Protein AF-A0A8J9X8V6-F1 (afdb_monomer)

Solvent-accessible surface area (backbone atoms only — not comparable to full-atom values): 10271 Å² total; per-residue (Å²): 129,84,82,78,60,61,69,70,36,72,69,25,52,26,31,32,42,41,49,78,67,46,59,58,67,60,24,34,76,76,44,49,92,38,24,82,69,41,68,30,56,23,35,29,70,46,72,50,75,42,70,76,32,92,90,72,73,43,70,44,51,33,35,31,26,41,26,54,74,58,93,90,41,70,44,74,40,75,39,50,53,89,65,46,41,64,56,72,78,85,72,66,73,72,54,57,56,58,54,51,53,58,54,60,62,66,67,70,78,81,84,78,79,93,79,89,87,83,88,82,85,84,82,91,85,89,76,88,87,81,88,81,87,82,82,90,82,81,92,82,91,79,85,82,86,82,84,89,84,82,86,82,88,88,134

Sequence (155 aa):
MPVRDPRLEIGGKVTAKACHVVHLSECARRYGANKHTKRLVGTVVDVMTTPVSLSTGRTSTLITAVYGFGEDLFKENTLNIRSVKAFVLPEMSLIEEVAAEALWAAEADFDAGNSMEEMVEAPVAEMVETLADIEPDTLVDTEPDTPVDTEPDSP

pLDDT: mean 70.56, std 20.2, range [36.12, 94.31]

Foldseek 3Di:
DDDDDLLQDQQFKKKFQPVQQDPLVVLCVPPPVCSGPDIWIWGFHHWDWDAPDPVPRDIWIWTWTWTDPPPPDITTDIDTPVRMGGDDPPPCVVVVVVVVVVVVVVVPPPDDDDDDDDDDDDDDDDDDDDDDDDDDDDDDDDDDDDDDDDDDDDD

Organism: Phaeodactylum tricornutum (NCBI:txid2850)

Secondary structure (DSSP, 8-state):
-PPPPGGGSTT-EEEEEHHHHS-HHHHHHHHGGGGGT-EEEEEEEEEEEEES-TTT--EEEEEEEEEE-STT-EEEEEEEGGGEEE-----THHHHHHHHHHHHHHTTT--S-------------------------------------------

Nearest PDB structures (foldseek):
  7mdn-assembly1_E  TM=4.848E-01  e=1.780E-01  Homo sapiens
  7mdn-assembly1_A  TM=5.023E-01  e=5.418E-01  Homo sapiens
  6yfo-assembly1_AA  TM=2.351E-01  e=1.854E+00  Leviviridae sp.
  7b7d-assembly1_EF  TM=2.818E-01  e=7.132E+00  Saccharomyces cerevisiae S288C
  8yld-assembly1_v  TM=3.041E-01  e=6.344E+00  Saccharomyces cerevisiae S288C

Structure (mmCIF, N/CA/C/O backbone):
data_AF-A0A8J9X8V6-F1
#
_entry.id   AF-A0A8J9X8V6-F1
#
loop_
_atom_site.group_PDB
_atom_site.id
_atom_site.type_symbol
_atom_site.label_atom_id
_atom_site.label_alt_id
_atom_site.label_comp_id
_atom_site.label_asym_id
_atom_site.label_entity_id
_atom_site.label_seq_id
_atom_site.pdbx_PDB_ins_code
_atom_site.Cartn_x
_atom_site.Cartn_y
_atom_site.Cartn_z
_atom_site.occupancy
_atom_site.B_iso_or_equiv
_atom_site.auth_seq_id
_atom_site.auth_comp_id
_atom_site.auth_asym_id
_atom_site.auth_atom_id
_atom_site.pdbx_PDB_model_num
ATOM 1 N N . MET A 1 1 ? -16.328 -22.557 9.680 1.00 51.88 1 MET A N 1
ATOM 2 C CA . MET A 1 1 ? -15.781 -21.384 10.406 1.00 51.88 1 MET A CA 1
ATOM 3 C C . MET A 1 1 ? -15.654 -20.233 9.415 1.00 51.88 1 MET A C 1
ATOM 5 O O . MET A 1 1 ? -15.469 -20.539 8.241 1.00 51.88 1 MET A O 1
ATOM 9 N N . PRO A 1 2 ? -15.787 -18.956 9.815 1.00 61.94 2 PRO A N 1
ATOM 10 C CA . PRO A 1 2 ? -15.549 -17.844 8.897 1.00 61.94 2 PRO A CA 1
ATOM 11 C C . PRO A 1 2 ? -14.081 -17.837 8.452 1.00 61.94 2 PRO A C 1
ATOM 13 O O . PRO A 1 2 ? -13.184 -18.011 9.278 1.00 61.94 2 PRO A O 1
ATOM 16 N N . VAL A 1 3 ? -13.848 -17.651 7.152 1.00 69.12 3 VAL A N 1
ATOM 17 C CA . VAL A 1 3 ? -12.501 -17.505 6.586 1.00 69.12 3 VAL A CA 1
ATOM 18 C C . VA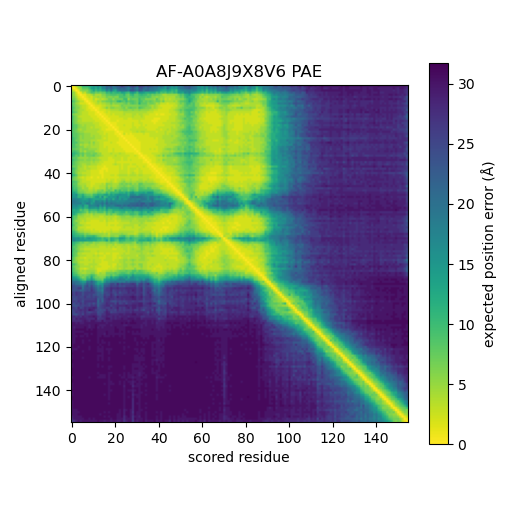L A 1 3 ? -11.886 -16.229 7.160 1.00 69.12 3 VAL A C 1
ATOM 20 O O . VAL A 1 3 ? -12.466 -15.151 7.019 1.00 69.12 3 VAL A O 1
ATOM 23 N N . ARG A 1 4 ? -10.739 -16.348 7.838 1.00 77.00 4 ARG A N 1
ATOM 24 C CA . ARG A 1 4 ? -9.980 -15.180 8.299 1.00 77.00 4 ARG A CA 1
ATOM 25 C C . ARG A 1 4 ? -9.401 -14.465 7.084 1.00 77.00 4 ARG A C 1
ATOM 27 O O . ARG A 1 4 ? -8.917 -15.105 6.156 1.00 77.00 4 ARG A O 1
ATOM 34 N N . ASP A 1 5 ? -9.495 -13.141 7.071 1.00 82.06 5 ASP A N 1
ATOM 35 C CA . ASP A 1 5 ? -8.944 -12.340 5.984 1.00 82.06 5 ASP A CA 1
ATOM 36 C C . ASP A 1 5 ? -7.415 -12.269 6.144 1.00 82.06 5 ASP A C 1
ATOM 38 O O . ASP A 1 5 ? -6.959 -11.734 7.157 1.00 82.06 5 ASP A O 1
ATOM 42 N N . PRO A 1 6 ? -6.611 -12.749 5.175 1.00 79.62 6 PRO A N 1
ATOM 43 C CA . PRO A 1 6 ? -5.149 -12.766 5.290 1.00 79.62 6 PRO A CA 1
ATOM 44 C C . PRO A 1 6 ? -4.531 -11.360 5.371 1.00 79.62 6 PRO A C 1
ATOM 46 O O . PRO A 1 6 ? -3.361 -11.211 5.709 1.00 79.62 6 PRO A O 1
ATOM 49 N N . ARG A 1 7 ? -5.303 -10.297 5.091 1.00 83.12 7 ARG A N 1
ATOM 50 C CA . ARG A 1 7 ? -4.883 -8.900 5.305 1.00 83.12 7 ARG A CA 1
ATOM 51 C C . ARG A 1 7 ? -4.896 -8.476 6.778 1.00 83.12 7 ARG A C 1
ATOM 53 O O . ARG A 1 7 ? -4.374 -7.411 7.088 1.00 83.12 7 ARG A O 1
ATOM 60 N N . LEU A 1 8 ? -5.540 -9.250 7.655 1.00 84.81 8 LEU A N 1
ATOM 61 C CA . LEU A 1 8 ? -5.661 -8.980 9.093 1.00 84.81 8 LEU A CA 1
ATOM 62 C C . LEU A 1 8 ? -4.612 -9.727 9.930 1.00 84.81 8 LEU A C 1
ATOM 64 O O . LEU A 1 8 ? -4.617 -9.614 11.153 1.00 84.81 8 LEU A O 1
ATOM 68 N N . GLU A 1 9 ? -3.735 -10.502 9.293 1.00 86.38 9 GLU A N 1
ATOM 69 C CA . GLU A 1 9 ? -2.703 -11.280 9.971 1.00 86.38 9 GLU A CA 1
ATOM 70 C C . GLU A 1 9 ? -1.390 -10.485 10.009 1.00 86.38 9 GLU A C 1
ATOM 72 O O . GLU A 1 9 ? -0.891 -10.022 8.981 1.00 86.38 9 GLU A O 1
ATOM 77 N N . ILE A 1 10 ? -0.835 -10.302 11.210 1.00 90.81 10 ILE A N 1
ATOM 78 C CA . ILE A 1 10 ? 0.454 -9.626 11.416 1.00 90.81 10 ILE A CA 1
ATOM 79 C C . ILE A 1 10 ? 1.557 -10.455 10.742 1.00 90.81 10 ILE A C 1
ATOM 81 O O . ILE A 1 10 ? 1.579 -11.678 10.853 1.00 90.81 10 ILE A O 1
ATOM 85 N N . GLY A 1 11 ? 2.452 -9.796 10.004 1.00 89.19 11 GLY A N 1
ATOM 86 C CA . GLY A 1 11 ? 3.421 -10.446 9.116 1.00 89.19 11 GLY A CA 1
ATOM 87 C C . GLY A 1 11 ? 2.865 -10.816 7.732 1.00 89.19 11 GLY A C 1
ATOM 88 O O . GLY A 1 11 ? 3.642 -11.141 6.832 1.00 89.19 11 GLY A O 1
ATOM 89 N N . GLY A 1 12 ? 1.548 -10.714 7.517 1.00 88.56 12 GLY A N 1
ATOM 90 C CA . GLY A 1 12 ? 0.902 -10.992 6.237 1.00 88.56 12 GLY A CA 1
ATOM 91 C C . GLY A 1 12 ? 1.396 -10.080 5.110 1.00 88.56 12 GLY A C 1
ATOM 92 O O . GLY A 1 12 ? 1.686 -8.895 5.312 1.00 88.56 12 GLY A O 1
ATOM 93 N N . LYS A 1 13 ? 1.487 -10.625 3.890 1.00 91.62 13 LYS A N 1
ATOM 94 C CA . LYS A 1 13 ? 1.831 -9.850 2.691 1.00 91.62 13 LYS A CA 1
ATOM 95 C C . LYS A 1 13 ? 0.584 -9.206 2.097 1.00 91.62 13 LYS A C 1
ATOM 97 O O . LYS A 1 13 ? -0.418 -9.858 1.803 1.00 91.62 13 LYS A O 1
ATOM 102 N N . VAL A 1 14 ? 0.666 -7.900 1.879 1.00 92.69 14 VAL A N 1
ATOM 103 C CA . VAL A 1 14 ? -0.426 -7.081 1.349 1.00 92.69 14 VAL A CA 1
ATOM 104 C C . VAL A 1 14 ? 0.047 -6.206 0.200 1.00 92.69 14 VAL A C 1
ATOM 106 O O . VAL A 1 14 ? 1.239 -6.049 -0.056 1.00 92.69 14 VAL A O 1
ATOM 109 N N . THR A 1 15 ? -0.902 -5.652 -0.546 1.00 93.00 15 THR A N 1
ATOM 110 C CA . THR A 1 15 ? -0.628 -4.831 -1.721 1.00 93.00 15 THR A CA 1
ATOM 111 C C . THR A 1 15 ? -1.528 -3.604 -1.759 1.00 93.00 15 THR A C 1
ATOM 113 O O . THR A 1 15 ? -2.754 -3.723 -1.791 1.00 93.00 15 THR A O 1
ATOM 116 N N . ALA A 1 16 ? -0.919 -2.422 -1.829 1.00 93.69 16 ALA A N 1
ATOM 117 C CA . ALA A 1 16 ? -1.609 -1.137 -1.952 1.00 93.69 16 ALA A CA 1
ATOM 118 C C . ALA A 1 16 ? -1.128 -0.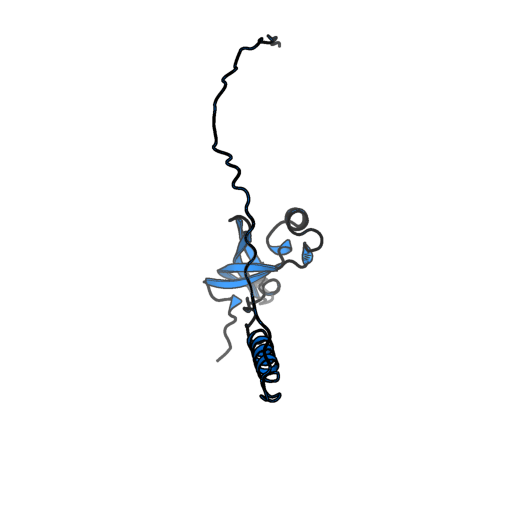374 -3.196 1.00 93.69 16 ALA A C 1
ATOM 120 O O . ALA A 1 16 ? -0.093 -0.701 -3.779 1.00 93.69 16 ALA A O 1
ATOM 121 N N . LYS A 1 17 ? -1.877 0.647 -3.630 1.00 93.38 17 LYS A N 1
ATOM 122 C CA . LYS A 1 17 ? -1.401 1.568 -4.678 1.00 93.38 17 LYS A CA 1
ATOM 123 C C . LYS A 1 17 ? -0.340 2.507 -4.109 1.00 93.38 17 LYS A C 1
ATOM 125 O O . LYS A 1 17 ? -0.535 3.050 -3.024 1.00 93.38 17 LYS A O 1
ATOM 130 N N . ALA A 1 18 ? 0.709 2.781 -4.881 1.00 92.31 18 ALA A N 1
ATOM 131 C CA . ALA A 1 18 ? 1.783 3.695 -4.489 1.00 92.31 18 ALA A CA 1
ATOM 132 C C . ALA A 1 18 ? 1.257 5.079 -4.059 1.00 92.31 18 ALA A C 1
ATOM 134 O O . ALA A 1 18 ? 1.650 5.588 -3.012 1.00 92.31 18 ALA A O 1
ATOM 135 N N . CYS A 1 19 ? 0.276 5.621 -4.791 1.00 92.25 19 CYS A N 1
ATOM 136 C CA . CYS A 1 19 ? -0.368 6.910 -4.511 1.00 92.25 19 CYS A CA 1
ATOM 137 C C . CYS A 1 19 ? -1.213 6.966 -3.223 1.00 92.25 19 CYS A C 1
ATOM 139 O O . CYS A 1 19 ? -1.765 8.016 -2.909 1.00 92.25 19 CYS A O 1
ATOM 141 N N . HIS A 1 20 ? -1.388 5.845 -2.517 1.00 91.19 20 HIS A N 1
ATOM 142 C CA . HIS A 1 20 ? -1.965 5.823 -1.171 1.00 91.19 20 HIS A CA 1
ATOM 143 C C . HIS A 1 20 ? -0.888 5.710 -0.085 1.00 91.19 20 HIS A C 1
ATOM 145 O O . HIS A 1 20 ? -1.166 6.036 1.060 1.00 91.19 20 HIS A O 1
ATOM 151 N N . VAL A 1 21 ? 0.322 5.253 -0.421 1.00 90.94 21 VAL A N 1
ATOM 152 C CA . VAL A 1 21 ? 1.433 5.046 0.524 1.00 90.94 21 VAL A CA 1
ATOM 153 C C . VAL A 1 21 ? 2.326 6.286 0.630 1.00 90.94 21 VAL A C 1
ATOM 155 O O . VAL A 1 21 ? 2.773 6.625 1.722 1.00 90.94 21 VAL A O 1
ATOM 158 N N . VAL A 1 22 ? 2.566 6.985 -0.483 1.00 90.38 22 VAL A N 1
ATOM 159 C CA . VAL A 1 22 ? 3.323 8.250 -0.522 1.00 90.38 22 VAL A CA 1
ATOM 160 C C . VAL A 1 22 ? 2.608 9.297 -1.371 1.00 90.38 22 VAL A C 1
ATOM 162 O O . VAL A 1 22 ? 1.632 9.013 -2.068 1.00 90.38 22 VAL A O 1
ATOM 165 N N . HIS A 1 23 ? 3.138 10.519 -1.337 1.00 91.62 23 HIS A N 1
ATOM 166 C CA . HIS A 1 23 ? 2.625 11.638 -2.110 1.00 91.62 23 HIS A CA 1
ATOM 167 C C . HIS A 1 23 ? 2.632 11.377 -3.628 1.00 91.62 23 HIS A C 1
ATOM 169 O O . HIS A 1 23 ? 3.511 10.698 -4.171 1.00 91.62 23 HIS A O 1
ATOM 175 N N . LEU A 1 24 ? 1.668 11.968 -4.340 1.00 91.69 24 LEU A N 1
ATOM 176 C CA . LEU A 1 24 ? 1.509 11.763 -5.782 1.00 91.69 24 LEU A CA 1
ATOM 177 C C . LEU A 1 24 ? 2.735 12.236 -6.585 1.00 91.69 24 LEU A C 1
ATOM 179 O O . LEU A 1 24 ? 3.054 11.621 -7.599 1.00 91.69 24 LEU A O 1
ATOM 183 N N . SER A 1 25 ? 3.443 13.270 -6.119 1.00 90.88 25 SER A N 1
ATOM 184 C CA . SER A 1 25 ? 4.678 13.770 -6.746 1.00 90.88 25 SER A CA 1
ATOM 185 C C . SER A 1 25 ? 5.791 12.718 -6.774 1.00 90.88 25 SER A C 1
ATOM 187 O O . SER A 1 25 ? 6.406 12.513 -7.816 1.00 90.88 25 SER A O 1
ATOM 189 N N . GLU A 1 26 ? 5.998 11.992 -5.670 1.00 89.62 26 GLU A N 1
ATOM 190 C CA . GLU A 1 26 ? 6.997 10.915 -5.589 1.00 89.62 26 GLU A CA 1
ATOM 191 C C . GLU A 1 26 ? 6.627 9.756 -6.521 1.00 89.62 26 GLU A C 1
ATOM 193 O O . GLU A 1 26 ? 7.470 9.234 -7.251 1.00 89.62 26 GLU A O 1
ATOM 198 N N . CYS A 1 27 ? 5.337 9.403 -6.562 1.00 90.69 27 CYS A N 1
ATOM 199 C CA . CYS A 1 27 ? 4.814 8.400 -7.490 1.00 90.69 27 CYS A CA 1
ATOM 200 C C . CYS A 1 27 ? 4.986 8.821 -8.957 1.00 90.69 27 CYS A C 1
ATOM 202 O O . CYS A 1 27 ? 5.281 7.980 -9.802 1.00 90.69 27 CYS A O 1
ATOM 204 N N . ALA A 1 28 ? 4.800 10.107 -9.268 1.00 92.50 28 ALA A N 1
ATOM 205 C CA . ALA A 1 28 ? 4.992 10.649 -10.608 1.00 92.50 28 ALA A CA 1
ATOM 206 C C . ALA A 1 28 ? 6.473 10.659 -11.011 1.00 92.50 28 ALA A C 1
ATOM 208 O O . ALA A 1 28 ? 6.781 10.248 -12.126 1.00 92.50 28 ALA A O 1
ATOM 209 N N . ARG A 1 29 ? 7.385 11.045 -10.104 1.00 91.88 29 ARG A N 1
ATOM 210 C CA . ARG A 1 29 ? 8.835 11.042 -10.363 1.00 91.88 29 ARG A CA 1
ATOM 211 C C . ARG A 1 29 ? 9.381 9.626 -10.576 1.00 91.88 29 ARG A C 1
ATOM 213 O O . ARG A 1 29 ? 10.157 9.426 -11.498 1.00 91.88 29 ARG A O 1
ATOM 220 N N . ARG A 1 30 ? 8.963 8.645 -9.762 1.00 89.69 30 ARG A N 1
ATOM 221 C CA . ARG A 1 30 ? 9.452 7.252 -9.859 1.00 89.69 30 ARG A CA 1
ATOM 222 C C . ARG A 1 30 ? 8.755 6.392 -10.914 1.00 89.69 30 ARG A C 1
ATOM 224 O O . ARG A 1 30 ? 9.392 5.516 -11.485 1.00 89.69 30 ARG A O 1
ATOM 231 N N . TYR A 1 31 ? 7.452 6.577 -11.144 1.00 90.56 31 TYR A N 1
ATOM 232 C CA . TYR A 1 31 ? 6.658 5.663 -11.983 1.00 90.56 31 TYR A CA 1
ATOM 233 C C . TYR A 1 31 ? 6.027 6.328 -13.215 1.00 90.56 31 TYR A C 1
ATOM 235 O O . TYR A 1 31 ? 5.376 5.637 -14.000 1.00 90.56 31 TYR A O 1
ATOM 243 N N . GLY A 1 32 ? 6.191 7.643 -13.402 1.00 91.69 32 GLY A N 1
ATOM 244 C CA . GLY A 1 32 ? 5.706 8.374 -14.575 1.00 91.69 32 GLY A CA 1
ATOM 245 C C . GLY A 1 32 ? 4.209 8.169 -14.822 1.00 91.69 32 GLY A C 1
ATOM 246 O O . GLY A 1 32 ? 3.368 8.463 -13.966 1.00 91.69 32 GLY A O 1
ATOM 247 N N . ALA A 1 33 ? 3.871 7.613 -15.989 1.00 92.25 33 ALA A N 1
ATOM 248 C CA . ALA A 1 33 ? 2.501 7.252 -16.360 1.00 92.25 33 ALA A CA 1
ATOM 249 C C . ALA A 1 33 ? 1.832 6.289 -15.354 1.00 92.25 33 ALA A C 1
ATOM 251 O O . ALA A 1 33 ? 0.633 6.388 -15.097 1.00 92.25 33 ALA A O 1
ATOM 252 N N . ASN A 1 34 ? 2.608 5.414 -14.704 1.00 91.69 34 ASN A N 1
ATOM 253 C CA . ASN A 1 34 ? 2.107 4.403 -13.773 1.00 91.69 34 ASN A CA 1
ATOM 254 C C . ASN A 1 34 ? 1.848 4.918 -12.342 1.00 91.69 34 ASN A C 1
ATOM 256 O O . ASN A 1 34 ? 1.540 4.129 -11.446 1.00 91.69 34 ASN A O 1
ATOM 260 N N . LYS A 1 35 ? 1.906 6.234 -12.094 1.00 91.44 35 LYS A N 1
ATOM 261 C CA . LYS A 1 35 ? 1.725 6.844 -10.758 1.00 91.44 35 LYS A CA 1
ATOM 262 C C . LYS A 1 35 ? 0.431 6.453 -10.016 1.00 91.44 35 LYS A C 1
ATOM 264 O O . LYS A 1 35 ? 0.423 6.443 -8.788 1.00 91.44 35 LYS A O 1
ATOM 269 N N . HIS A 1 36 ? -0.646 6.114 -10.734 1.00 92.06 36 HIS A N 1
ATOM 270 C CA . HIS A 1 36 ? -1.945 5.702 -10.161 1.00 92.06 36 HIS A CA 1
ATOM 271 C C . HIS A 1 36 ? -2.225 4.188 -10.230 1.00 92.06 36 HIS A C 1
ATOM 273 O O . HIS A 1 36 ? -3.191 3.708 -9.622 1.00 92.06 36 HIS A O 1
ATOM 279 N N . THR A 1 37 ? -1.420 3.446 -10.994 1.00 92.94 37 THR A N 1
ATOM 280 C CA . THR A 1 37 ? -1.587 2.010 -11.271 1.00 92.94 37 THR A CA 1
ATOM 281 C C . THR A 1 37 ? -0.563 1.160 -10.525 1.00 92.94 37 THR A C 1
ATOM 283 O O . THR A 1 37 ? -0.893 0.039 -10.134 1.00 92.94 37 THR A O 1
ATOM 286 N N . LYS A 1 38 ? 0.646 1.690 -10.271 1.00 92.38 38 LYS A N 1
ATOM 287 C CA . LYS A 1 38 ? 1.719 0.983 -9.567 1.00 92.38 38 LYS A CA 1
ATOM 288 C C . LYS A 1 38 ? 1.234 0.505 -8.202 1.00 92.38 38 LYS A C 1
ATOM 290 O O . LYS A 1 38 ? 0.777 1.279 -7.356 1.00 92.38 38 LYS A O 1
ATOM 295 N N . ARG A 1 39 ? 1.370 -0.800 -8.007 1.00 92.62 39 ARG A N 1
ATOM 296 C CA . ARG A 1 39 ? 1.124 -1.507 -6.758 1.00 92.62 39 ARG A CA 1
ATOM 297 C C . ARG A 1 39 ? 2.449 -1.775 -6.053 1.00 92.62 39 ARG A C 1
ATOM 299 O O . ARG A 1 39 ? 3.447 -2.057 -6.714 1.00 92.62 39 ARG A O 1
ATOM 306 N N . LEU A 1 40 ? 2.433 -1.674 -4.731 1.00 92.06 40 LEU A N 1
ATOM 307 C CA . LEU A 1 40 ? 3.569 -1.933 -3.853 1.00 92.06 40 LEU A CA 1
ATOM 308 C C . LEU A 1 40 ? 3.223 -3.080 -2.921 1.00 92.06 40 LEU A C 1
ATOM 310 O O . LEU A 1 40 ? 2.115 -3.115 -2.377 1.00 92.06 40 LEU A O 1
ATOM 314 N N . VAL A 1 41 ? 4.178 -3.982 -2.727 1.00 92.88 41 VAL A N 1
ATOM 315 C CA . VAL A 1 41 ? 4.077 -5.048 -1.734 1.00 92.88 41 VAL A CA 1
ATOM 316 C C . VAL A 1 41 ? 4.509 -4.483 -0.385 1.00 92.88 41 VAL A C 1
ATOM 318 O O . VAL A 1 41 ? 5.513 -3.775 -0.284 1.00 92.88 41 VAL A O 1
ATOM 321 N N . GLY A 1 42 ? 3.728 -4.781 0.646 1.00 93.06 42 GLY A N 1
ATOM 322 C CA . GLY A 1 42 ? 4.037 -4.438 2.024 1.00 93.06 42 GLY A CA 1
ATOM 323 C C . GLY A 1 42 ? 3.808 -5.609 2.965 1.00 93.06 42 GLY A C 1
ATOM 324 O O . GLY A 1 42 ? 3.158 -6.595 2.612 1.00 93.06 42 GLY A O 1
ATOM 325 N N . THR A 1 43 ? 4.361 -5.489 4.165 1.00 93.69 43 THR A N 1
ATOM 326 C CA . THR A 1 43 ? 4.175 -6.443 5.263 1.00 93.69 43 THR A CA 1
ATOM 327 C C . THR A 1 43 ? 3.332 -5.773 6.341 1.00 93.69 43 THR A C 1
ATOM 329 O O . THR A 1 43 ? 3.630 -4.640 6.722 1.00 93.69 43 THR A O 1
ATOM 332 N N . VAL A 1 44 ? 2.274 -6.438 6.806 1.00 93.19 44 VAL A N 1
ATOM 333 C CA . VAL A 1 44 ? 1.422 -5.935 7.894 1.00 93.19 44 VAL A CA 1
ATOM 334 C C . VAL A 1 44 ? 2.201 -5.956 9.206 1.00 93.19 44 VAL A C 1
ATOM 336 O O . VAL A 1 44 ? 2.753 -6.991 9.574 1.00 93.19 44 VAL A O 1
ATOM 339 N N . VAL A 1 45 ? 2.231 -4.822 9.904 1.00 94.06 45 VAL A N 1
ATOM 340 C CA . VAL A 1 45 ? 2.862 -4.670 11.224 1.00 94.06 45 VAL A CA 1
ATOM 341 C C . VAL A 1 45 ? 1.803 -4.635 12.322 1.00 94.06 45 VAL A C 1
ATOM 343 O O . VAL A 1 45 ? 1.952 -5.321 13.327 1.00 94.06 45 VAL A O 1
ATOM 346 N N . ASP A 1 46 ? 0.717 -3.889 12.111 1.00 91.12 46 ASP A N 1
ATOM 347 C CA . ASP A 1 46 ? -0.378 -3.759 13.076 1.00 91.12 46 ASP A CA 1
ATOM 348 C C . ASP A 1 46 ? -1.746 -3.631 12.380 1.00 91.12 46 ASP A C 1
ATOM 350 O O . ASP A 1 46 ? -1.853 -3.204 11.224 1.00 91.12 46 ASP A O 1
ATOM 354 N N . VAL A 1 47 ? -2.803 -4.027 13.089 1.00 89.88 47 VAL A N 1
ATOM 355 C CA . VAL A 1 47 ? -4.184 -4.083 12.603 1.00 89.88 47 VAL A CA 1
ATOM 356 C C . VAL A 1 47 ? -5.119 -3.505 13.662 1.00 89.88 47 VAL A C 1
ATOM 358 O O . VAL A 1 47 ? -5.609 -4.197 14.555 1.00 89.88 47 VAL A O 1
ATOM 361 N N . MET A 1 48 ? -5.436 -2.222 13.518 1.00 87.81 48 MET A N 1
ATOM 362 C CA . MET A 1 48 ? -6.308 -1.499 14.435 1.00 87.81 48 MET A CA 1
ATOM 363 C C . MET A 1 48 ? -7.746 -1.459 13.901 1.00 87.81 48 MET A C 1
ATOM 365 O O . MET A 1 48 ? -8.011 -0.970 12.803 1.00 87.81 48 MET A O 1
ATOM 369 N N . THR A 1 49 ? -8.717 -1.919 14.693 1.00 85.25 49 THR A N 1
ATOM 370 C CA . THR A 1 49 ? -10.147 -1.750 14.376 1.00 85.25 49 THR A CA 1
ATOM 371 C C . THR A 1 49 ? -10.751 -0.679 15.273 1.00 85.25 49 THR A C 1
ATOM 373 O O . THR A 1 49 ? -10.925 -0.899 16.468 1.00 85.25 49 THR A O 1
ATOM 376 N N . THR A 1 50 ? -11.096 0.475 14.698 1.00 78.44 50 THR A N 1
ATOM 377 C CA . THR A 1 50 ? -11.713 1.589 15.430 1.00 78.44 50 THR A CA 1
ATOM 378 C C . THR A 1 50 ? -13.213 1.698 15.134 1.00 78.44 50 THR A C 1
ATOM 380 O O . THR A 1 50 ? -13.646 1.480 13.995 1.00 78.44 50 THR A O 1
ATOM 383 N N . PRO A 1 51 ? -14.053 2.050 16.124 1.00 72.38 51 PRO A N 1
ATOM 384 C CA . PRO A 1 51 ? -15.416 2.489 15.857 1.00 72.38 51 PRO A CA 1
ATOM 385 C C . PRO A 1 51 ? -15.374 3.869 15.181 1.00 72.38 51 PRO A C 1
ATOM 387 O O . PRO A 1 51 ? -14.878 4.836 15.749 1.00 72.38 51 PRO A O 1
ATOM 390 N N . VAL A 1 52 ? -15.914 3.968 13.965 1.00 68.06 52 VAL A N 1
ATOM 391 C CA . VAL A 1 52 ? -16.035 5.224 13.196 1.00 68.06 52 VAL A CA 1
ATOM 392 C C . VAL A 1 52 ? -17.043 6.167 13.844 1.00 68.06 52 VAL A C 1
ATOM 394 O O . VAL A 1 52 ? -16.927 7.383 13.744 1.00 68.06 52 VAL A O 1
ATOM 397 N N . SER A 1 53 ? -18.060 5.598 14.487 1.00 63.16 53 SER A N 1
ATOM 398 C CA . SER A 1 53 ? -19.045 6.341 15.257 1.00 63.16 53 SER A CA 1
ATOM 399 C C . SER A 1 53 ? -19.610 5.451 16.353 1.00 63.16 53 SER A C 1
ATOM 401 O O . SER A 1 53 ? -20.179 4.394 16.068 1.00 63.16 53 SER A O 1
ATOM 403 N N . LEU A 1 54 ? -19.501 5.919 17.597 1.00 63.38 54 LEU A N 1
ATOM 404 C CA . LEU A 1 54 ? -20.112 5.283 18.764 1.00 63.38 54 LEU A CA 1
ATOM 405 C C . LEU A 1 54 ? -21.651 5.283 18.685 1.00 63.38 54 LEU A C 1
ATOM 407 O O . LEU A 1 54 ? -22.280 4.405 19.261 1.00 63.38 54 LEU A O 1
ATOM 411 N N . SER A 1 55 ? -22.262 6.216 17.939 1.00 65.06 55 SER A N 1
ATOM 412 C CA . SER A 1 55 ? -23.723 6.282 17.765 1.00 65.06 55 SER A CA 1
ATOM 413 C C . SER A 1 55 ? -24.250 5.431 16.608 1.00 65.06 55 SER A C 1
ATOM 415 O O . SER A 1 55 ? -25.417 5.058 16.602 1.00 65.06 55 SER A O 1
ATOM 417 N N . THR A 1 56 ? -23.414 5.131 15.607 1.00 72.81 56 THR A N 1
ATOM 418 C CA . THR A 1 56 ? -23.841 4.446 14.368 1.00 72.81 56 THR A CA 1
ATOM 419 C C . THR A 1 56 ? -23.359 2.994 14.287 1.00 72.81 56 THR A C 1
ATOM 421 O O . THR A 1 56 ? -23.644 2.316 13.303 1.00 72.81 56 THR A O 1
ATOM 424 N N . GLY A 1 57 ? -22.574 2.521 15.264 1.00 70.19 57 GLY A N 1
ATOM 425 C CA . GLY A 1 57 ? -22.068 1.141 15.336 1.00 70.19 57 GLY A CA 1
ATOM 426 C C . GLY A 1 57 ? -21.124 0.724 14.197 1.00 70.19 57 GLY A C 1
ATOM 427 O O . GLY A 1 57 ? -20.738 -0.438 14.106 1.00 70.19 57 GLY A O 1
ATOM 428 N N . ARG A 1 58 ? -20.743 1.649 13.306 1.00 75.81 58 ARG A N 1
ATOM 429 C CA . ARG A 1 58 ? -19.868 1.363 12.163 1.00 75.81 58 ARG A CA 1
ATOM 430 C C . ARG A 1 58 ? -18.428 1.236 12.637 1.00 75.81 58 ARG A C 1
ATOM 432 O O . ARG A 1 58 ? -17.878 2.193 13.175 1.00 75.81 58 ARG A O 1
ATOM 439 N N . THR A 1 59 ? -17.797 0.101 12.372 1.00 79.12 59 THR A N 1
ATOM 440 C CA . THR A 1 59 ? -16.360 -0.108 12.579 1.00 79.12 59 THR A CA 1
ATOM 441 C C . THR A 1 59 ? -15.574 0.124 11.287 1.00 79.12 59 THR A C 1
ATOM 443 O O . THR A 1 59 ? -16.090 0.008 10.172 1.00 79.12 59 THR A O 1
ATOM 446 N N . SER A 1 60 ? -14.305 0.493 11.434 1.00 83.31 60 SER A N 1
ATOM 447 C CA . SER A 1 60 ? -13.343 0.626 10.347 1.00 83.31 60 SER A CA 1
ATOM 448 C C . SER A 1 60 ? -12.045 -0.045 10.753 1.00 83.31 60 SER A C 1
ATOM 450 O O . SER A 1 60 ? -11.435 0.327 11.752 1.00 83.31 60 SER A O 1
ATOM 452 N N . THR A 1 61 ? -11.596 -0.992 9.937 1.00 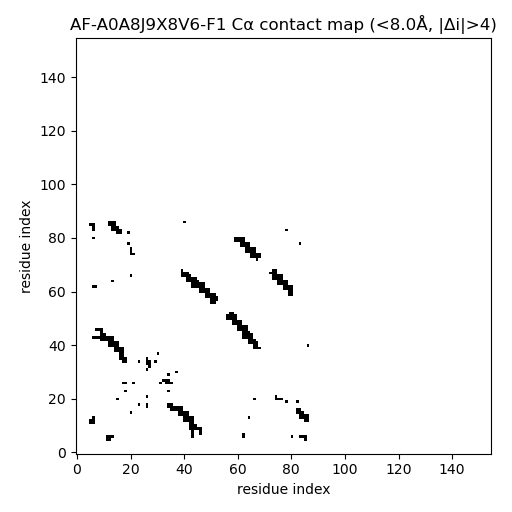89.19 61 THR A N 1
ATOM 453 C CA . THR A 1 61 ? -10.285 -1.608 10.111 1.00 89.19 61 THR A CA 1
ATOM 454 C C . THR A 1 61 ? -9.233 -0.838 9.322 1.00 89.19 61 THR A C 1
ATOM 456 O O . THR A 1 61 ? -9.362 -0.603 8.113 1.00 89.19 61 THR A O 1
ATOM 459 N N . LEU A 1 62 ? -8.210 -0.422 10.053 1.00 91.12 62 LEU A N 1
ATOM 460 C CA . LEU A 1 62 ? -7.016 0.276 9.617 1.00 91.12 62 LEU A CA 1
ATOM 461 C C . LEU A 1 62 ? -5.852 -0.712 9.735 1.00 91.12 62 LEU A C 1
ATOM 463 O O . LEU A 1 62 ? -5.696 -1.380 10.753 1.00 91.12 62 LEU A O 1
ATOM 467 N N . ILE A 1 63 ? -5.071 -0.833 8.671 1.00 92.12 63 ILE A N 1
ATOM 468 C CA . ILE A 1 63 ? -3.936 -1.745 8.571 1.00 92.12 63 ILE A CA 1
ATOM 469 C C . ILE A 1 63 ? -2.690 -0.879 8.456 1.00 92.12 63 ILE A C 1
ATOM 471 O O . ILE A 1 63 ? -2.546 -0.129 7.486 1.00 92.12 63 ILE A O 1
ATOM 475 N N . THR A 1 64 ? -1.801 -0.984 9.435 1.00 93.38 64 THR A N 1
ATOM 476 C CA . THR A 1 64 ? -0.475 -0.372 9.405 1.00 93.38 64 THR A CA 1
ATOM 477 C C . THR A 1 64 ? 0.485 -1.374 8.787 1.00 93.38 64 THR A C 1
ATOM 479 O O . THR A 1 64 ? 0.674 -2.481 9.295 1.00 93.38 64 THR A O 1
ATOM 482 N N . ALA A 1 65 ? 1.058 -1.009 7.643 1.00 93.69 65 ALA A N 1
ATOM 483 C CA . ALA A 1 65 ? 1.949 -1.877 6.890 1.00 93.69 65 ALA A CA 1
ATOM 484 C C . ALA A 1 65 ? 3.170 -1.108 6.384 1.00 93.69 65 ALA A C 1
ATOM 486 O O . ALA A 1 65 ? 3.083 0.068 6.022 1.00 93.69 65 ALA A O 1
ATOM 487 N N . VAL A 1 66 ? 4.300 -1.809 6.331 1.00 94.31 66 VAL A N 1
ATOM 488 C CA . VAL A 1 66 ? 5.566 -1.305 5.796 1.00 94.31 66 VAL A CA 1
ATOM 489 C C . VAL A 1 66 ? 5.687 -1.750 4.346 1.00 94.31 66 VAL A C 1
ATOM 491 O O . VAL A 1 66 ? 5.763 -2.946 4.061 1.00 94.31 66 VAL A O 1
ATOM 494 N N . TYR A 1 67 ? 5.683 -0.785 3.429 1.00 93.12 67 TYR A N 1
ATOM 495 C CA . TYR A 1 67 ? 5.766 -0.996 1.985 1.00 93.12 67 TYR A CA 1
ATOM 496 C C . TYR A 1 67 ? 7.181 -0.721 1.476 1.00 93.12 67 TYR A C 1
ATOM 498 O O . TYR A 1 67 ? 7.777 0.300 1.824 1.00 93.12 67 TYR A O 1
ATOM 506 N N . GLY A 1 68 ? 7.698 -1.601 0.617 1.00 91.06 68 GLY A N 1
ATOM 507 C CA . GLY A 1 68 ? 8.964 -1.375 -0.083 1.00 91.06 68 GLY A CA 1
ATOM 508 C C . GLY A 1 68 ? 8.763 -0.482 -1.308 1.00 91.06 68 GLY A C 1
ATOM 509 O O . GLY A 1 68 ? 7.908 -0.769 -2.149 1.00 91.06 68 GLY A O 1
ATOM 510 N N . PHE A 1 69 ? 9.551 0.588 -1.420 1.00 86.38 69 PHE A N 1
ATOM 511 C CA . PHE A 1 69 ? 9.502 1.535 -2.541 1.00 86.38 69 PHE A CA 1
ATOM 512 C C . PHE A 1 69 ? 10.558 1.283 -3.634 1.00 86.38 69 PHE A C 1
ATOM 514 O O . PHE A 1 69 ? 10.493 1.911 -4.695 1.00 86.38 69 PHE A O 1
ATOM 521 N N . GLY A 1 70 ? 11.477 0.343 -3.387 1.00 79.25 70 GLY A N 1
ATOM 522 C CA . GLY A 1 70 ? 12.751 0.192 -4.099 1.00 79.25 70 GLY A CA 1
ATOM 523 C C . GLY A 1 70 ? 13.880 0.933 -3.372 1.00 79.25 70 GLY A C 1
ATOM 524 O O . GLY A 1 70 ? 13.594 1.769 -2.516 1.00 79.25 70 GLY A O 1
ATOM 525 N N . GLU A 1 71 ? 15.136 0.624 -3.714 1.00 77.00 71 GLU A N 1
ATOM 526 C CA . GLU A 1 71 ? 16.332 1.338 -3.210 1.00 77.00 71 GLU A CA 1
ATOM 527 C C . GLU A 1 71 ? 16.396 1.382 -1.667 1.00 77.00 71 GLU A C 1
ATOM 529 O O . GLU A 1 71 ? 16.615 2.437 -1.078 1.00 77.00 71 GLU A O 1
ATOM 534 N N . ASP A 1 72 ? 16.080 0.253 -1.017 1.00 79.44 72 ASP A N 1
ATOM 535 C CA . ASP A 1 72 ? 15.974 0.079 0.445 1.00 79.44 72 ASP A CA 1
ATOM 536 C C . ASP A 1 72 ? 15.070 1.085 1.184 1.00 79.44 72 ASP A C 1
ATOM 538 O O . ASP A 1 72 ? 15.030 1.139 2.416 1.00 79.44 72 ASP A O 1
ATOM 542 N N . LEU A 1 73 ? 14.254 1.847 0.448 1.00 85.00 73 LEU A N 1
ATOM 543 C CA . LEU A 1 73 ? 13.302 2.776 1.030 1.00 85.00 73 LEU A CA 1
ATOM 544 C C . LEU A 1 73 ? 12.044 2.030 1.478 1.00 85.00 73 LEU A C 1
ATOM 546 O O . LEU A 1 73 ? 11.178 1.666 0.675 1.00 85.00 73 LEU A O 1
ATOM 550 N N . PHE A 1 74 ? 11.911 1.870 2.788 1.00 90.69 74 PHE A N 1
ATOM 551 C CA . PHE A 1 74 ? 10.706 1.357 3.427 1.00 90.69 74 PHE A CA 1
ATOM 552 C C . PHE A 1 74 ? 9.833 2.508 3.925 1.00 90.69 74 PHE A C 1
ATOM 554 O O . PHE A 1 74 ? 10.310 3.435 4.581 1.00 90.69 74 PHE A O 1
ATOM 561 N N . LYS A 1 75 ? 8.530 2.453 3.627 1.00 91.00 75 LYS A N 1
ATOM 562 C CA . LYS A 1 75 ? 7.551 3.417 4.137 1.00 91.00 75 LYS A CA 1
ATOM 563 C C . LYS A 1 75 ? 6.440 2.707 4.892 1.00 91.00 75 LYS A C 1
ATOM 565 O O . LYS A 1 75 ? 5.647 1.973 4.303 1.00 91.00 75 LYS A O 1
ATOM 570 N N . GLU A 1 76 ? 6.369 2.968 6.189 1.00 93.75 76 GLU A N 1
ATOM 571 C CA . GLU A 1 76 ? 5.199 2.648 6.996 1.00 93.75 76 GLU A CA 1
ATOM 572 C C . GLU A 1 76 ? 4.046 3.595 6.644 1.00 93.75 76 GLU A C 1
ATOM 574 O O . GLU A 1 76 ? 4.243 4.810 6.523 1.00 93.75 76 GLU A O 1
ATOM 579 N N . ASN A 1 77 ? 2.851 3.037 6.450 1.00 92.88 77 ASN A N 1
ATOM 580 C CA . ASN A 1 77 ? 1.627 3.819 6.348 1.00 92.88 77 ASN A CA 1
ATOM 581 C C . ASN A 1 77 ? 0.401 3.035 6.837 1.00 92.88 77 ASN A C 1
ATOM 583 O O . ASN A 1 77 ? 0.270 1.833 6.581 1.00 92.88 77 ASN A O 1
ATOM 587 N N . THR A 1 78 ? -0.532 3.743 7.470 1.00 93.06 78 THR A N 1
ATOM 588 C CA . THR A 1 78 ? -1.806 3.199 7.948 1.00 93.06 78 THR A CA 1
ATOM 589 C C . THR A 1 78 ? -2.900 3.433 6.910 1.00 93.06 78 THR A C 1
ATOM 591 O O . THR A 1 78 ? -3.271 4.568 6.613 1.00 93.06 78 THR A O 1
ATOM 594 N N . LEU A 1 79 ? -3.447 2.352 6.352 1.00 91.88 79 LEU A N 1
ATOM 595 C CA . LEU A 1 79 ? -4.459 2.394 5.296 1.00 91.88 79 LEU A CA 1
ATOM 596 C C . LEU A 1 79 ? -5.746 1.679 5.701 1.00 91.88 79 LEU A C 1
ATOM 598 O O . LEU A 1 79 ? -5.735 0.674 6.403 1.00 91.88 79 LEU A O 1
ATOM 602 N N . ASN A 1 80 ? -6.886 2.163 5.206 1.00 92.19 80 ASN A N 1
ATOM 603 C CA . ASN A 1 80 ? -8.149 1.446 5.363 1.00 92.19 80 ASN A CA 1
ATOM 604 C C . ASN A 1 80 ? -8.105 0.104 4.613 1.00 92.19 80 ASN A C 1
ATOM 606 O O . ASN A 1 80 ? -7.654 0.059 3.467 1.00 92.19 80 ASN A O 1
ATOM 610 N N . ILE A 1 81 ? -8.668 -0.959 5.196 1.00 89.62 81 ILE A N 1
ATOM 611 C CA . ILE A 1 81 ? -8.725 -2.297 4.579 1.00 89.62 81 ILE A CA 1
ATOM 612 C C . ILE A 1 81 ? -9.316 -2.312 3.154 1.00 89.62 81 ILE A C 1
ATOM 614 O O . ILE A 1 81 ? -8.951 -3.160 2.344 1.00 89.62 81 ILE A O 1
ATOM 618 N N . ARG A 1 82 ? -10.189 -1.361 2.792 1.00 88.81 82 ARG A N 1
ATOM 61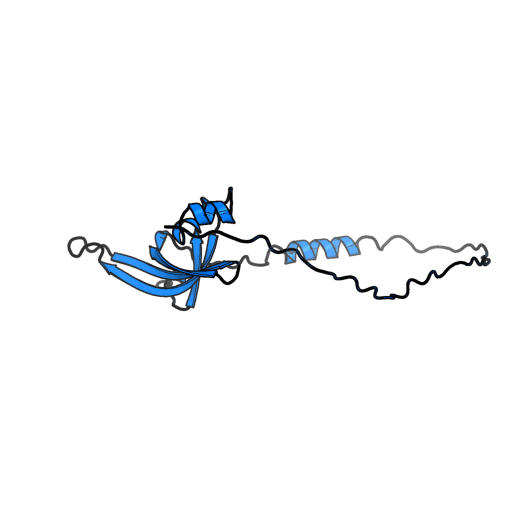9 C CA . ARG A 1 82 ? -10.743 -1.243 1.426 1.00 88.81 82 ARG A CA 1
ATOM 620 C C . ARG A 1 82 ? -9.700 -0.822 0.380 1.00 88.81 82 ARG A C 1
ATOM 622 O O . ARG A 1 82 ? -9.848 -1.170 -0.787 1.00 88.81 82 ARG A O 1
ATOM 629 N N . SER A 1 83 ? -8.649 -0.113 0.792 1.00 89.06 83 SER A N 1
ATOM 630 C CA . SER A 1 83 ? -7.548 0.352 -0.070 1.00 89.06 83 SER A CA 1
ATOM 631 C C . SER A 1 83 ? -6.406 -0.666 -0.197 1.00 89.06 83 SER A C 1
ATOM 633 O O . SER A 1 83 ? -5.484 -0.460 -0.989 1.00 89.06 83 SER A O 1
ATOM 635 N N . VAL A 1 84 ? -6.462 -1.755 0.576 1.00 90.50 84 VAL A N 1
ATOM 636 C CA . VAL A 1 84 ? -5.430 -2.793 0.678 1.00 90.50 84 VAL A CA 1
ATOM 637 C C . VAL A 1 84 ? -5.971 -4.104 0.106 1.00 90.50 84 VAL A C 1
ATOM 639 O O . VAL A 1 84 ? -7.040 -4.572 0.495 1.00 90.50 84 VAL A O 1
ATOM 642 N N . LYS A 1 85 ? -5.239 -4.738 -0.810 1.00 91.19 85 LYS A N 1
ATOM 643 C CA . LYS A 1 85 ? -5.560 -6.070 -1.348 1.00 91.19 85 LYS A CA 1
ATOM 644 C C . LYS A 1 85 ? -4.616 -7.105 -0.730 1.00 91.19 85 LYS A C 1
ATOM 646 O O . LYS A 1 85 ? -3.472 -6.778 -0.429 1.00 91.19 85 LYS A O 1
ATOM 651 N N . ALA A 1 86 ? -5.091 -8.334 -0.531 1.00 87.50 86 ALA A N 1
ATOM 652 C CA . ALA A 1 86 ? -4.216 -9.450 -0.178 1.00 87.50 86 ALA A CA 1
ATOM 653 C C . ALA A 1 86 ? -3.174 -9.632 -1.289 1.00 87.50 86 ALA A C 1
ATOM 655 O O . ALA A 1 86 ? -3.520 -9.513 -2.470 1.00 87.50 86 ALA A O 1
ATOM 656 N N . PHE A 1 87 ? -1.917 -9.875 -0.923 1.00 84.62 87 PHE A N 1
ATOM 657 C CA . PHE A 1 87 ? -0.913 -10.255 -1.905 1.00 84.62 87 PHE A CA 1
ATOM 658 C C . PHE A 1 87 ? -1.218 -11.679 -2.373 1.00 84.62 87 PHE A C 1
ATOM 660 O O . PHE A 1 87 ? -1.348 -12.589 -1.560 1.00 84.62 87 PHE A O 1
ATOM 667 N N . VAL A 1 88 ? -1.360 -11.846 -3.682 1.00 79.62 88 VAL A N 1
ATOM 668 C CA . VAL A 1 88 ? -1.443 -13.150 -4.336 1.00 79.62 88 VAL A CA 1
ATOM 669 C C . VAL A 1 88 ? -0.161 -13.252 -5.145 1.00 79.62 88 VAL A C 1
ATOM 671 O O . VAL A 1 88 ? 0.110 -12.365 -5.960 1.00 79.62 88 VAL A O 1
ATOM 674 N N . LEU A 1 89 ? 0.653 -14.270 -4.867 1.00 73.88 89 LEU A N 1
ATOM 675 C CA . LEU A 1 89 ? 1.795 -14.582 -5.721 1.00 73.88 89 LEU A CA 1
ATOM 676 C C . LEU A 1 89 ? 1.262 -14.887 -7.129 1.00 73.88 89 LEU A C 1
ATOM 678 O O . LEU A 1 89 ? 0.239 -15.563 -7.232 1.00 73.88 89 LEU A O 1
ATOM 682 N N . PRO A 1 90 ? 1.903 -14.405 -8.207 1.00 66.81 90 PRO A N 1
ATOM 683 C CA . PRO A 1 90 ? 1.600 -14.924 -9.530 1.00 66.81 90 PRO A CA 1
ATOM 684 C C . PRO A 1 90 ? 1.952 -16.414 -9.520 1.00 66.81 90 PRO A C 1
ATOM 686 O O . PRO A 1 90 ? 3.121 -16.772 -9.378 1.00 66.81 90 PRO A O 1
ATOM 689 N N . GLU A 1 91 ? 0.940 -17.276 -9.590 1.00 56.25 91 GLU A N 1
ATOM 690 C CA . GLU A 1 91 ? 1.172 -18.714 -9.672 1.00 56.25 91 GLU A CA 1
ATOM 691 C C . GLU A 1 91 ? 1.894 -19.024 -10.986 1.00 56.25 91 GLU A C 1
ATOM 693 O O . GLU A 1 91 ? 1.563 -18.482 -12.041 1.00 56.25 91 GLU A O 1
ATOM 698 N N . MET A 1 92 ? 2.907 -19.887 -10.914 1.00 55.25 92 MET A N 1
ATOM 699 C CA . MET A 1 92 ? 3.776 -20.237 -12.047 1.00 55.25 92 MET A CA 1
ATOM 700 C C . MET A 1 92 ? 3.087 -21.182 -13.052 1.00 55.25 92 MET A C 1
ATOM 702 O O . MET A 1 92 ? 3.729 -21.699 -13.960 1.00 55.25 92 MET A O 1
ATOM 706 N N . SER A 1 93 ? 1.773 -21.378 -12.914 1.00 53.84 93 SER A N 1
ATOM 707 C CA . SER A 1 93 ? 0.948 -22.342 -13.648 1.00 53.84 93 SER A CA 1
ATOM 708 C C . SER A 1 93 ? 0.872 -22.100 -15.157 1.00 53.84 93 SER A C 1
ATOM 710 O O . SER A 1 93 ? 0.558 -23.025 -15.892 1.00 53.84 93 SER A O 1
ATOM 712 N N . LEU A 1 94 ? 1.209 -20.897 -15.637 1.00 53.53 94 LEU A N 1
ATOM 713 C CA . LEU A 1 94 ? 1.297 -20.585 -17.073 1.00 53.53 94 LEU A CA 1
ATOM 714 C C . LEU A 1 94 ? 2.699 -20.801 -17.675 1.00 53.53 94 LEU A C 1
ATOM 716 O O . LEU A 1 94 ? 2.877 -20.618 -18.876 1.00 53.53 94 LEU A O 1
ATOM 720 N N . ILE A 1 95 ? 3.708 -21.133 -16.861 1.00 57.28 95 ILE A N 1
ATOM 721 C CA . ILE A 1 95 ? 5.091 -21.337 -17.327 1.00 57.28 95 ILE A CA 1
ATOM 722 C C . ILE A 1 95 ? 5.341 -22.821 -17.629 1.00 57.28 95 ILE A C 1
ATOM 724 O O . ILE A 1 95 ? 6.006 -23.134 -18.614 1.00 57.28 95 ILE A O 1
ATOM 728 N N . GLU A 1 96 ? 4.774 -23.732 -16.833 1.00 55.75 96 GLU A N 1
ATOM 729 C CA . GLU A 1 96 ? 4.916 -25.181 -17.048 1.00 55.75 96 GLU A CA 1
ATOM 730 C C . GLU A 1 96 ? 4.214 -25.659 -18.333 1.00 55.75 96 GLU A C 1
ATOM 732 O O . GLU A 1 96 ? 4.769 -26.490 -19.045 1.00 55.75 96 GLU A O 1
ATOM 737 N N . GLU A 1 97 ? 3.053 -25.093 -18.686 1.00 53.97 97 GLU A N 1
ATOM 738 C CA . GLU A 1 97 ? 2.311 -25.446 -19.911 1.00 53.97 97 GLU A CA 1
ATOM 739 C C . GLU A 1 97 ? 3.096 -25.072 -21.186 1.00 53.97 97 GLU A C 1
ATOM 741 O O . GLU A 1 97 ? 3.300 -25.909 -22.064 1.00 53.97 97 GLU A O 1
ATOM 746 N N . VAL A 1 98 ? 3.652 -23.854 -21.237 1.00 59.59 98 VAL A N 1
ATOM 747 C CA . VAL A 1 98 ? 4.488 -23.380 -22.360 1.00 59.59 98 VAL A CA 1
ATOM 748 C C . VAL A 1 98 ? 5.812 -24.149 -22.458 1.00 59.59 98 VAL A C 1
ATOM 750 O O . VAL A 1 98 ? 6.295 -24.417 -23.558 1.00 59.59 98 VAL A O 1
ATOM 753 N N . ALA A 1 99 ? 6.410 -24.529 -21.324 1.00 57.66 99 ALA A N 1
ATOM 754 C CA . ALA A 1 99 ? 7.629 -25.337 -21.311 1.00 57.66 99 ALA A CA 1
ATOM 755 C C . ALA A 1 99 ? 7.384 -26.787 -21.778 1.00 57.66 99 ALA A C 1
ATOM 757 O O . ALA A 1 99 ? 8.260 -27.377 -22.411 1.00 57.66 99 ALA A O 1
ATOM 758 N N . ALA A 1 100 ? 6.201 -27.347 -21.502 1.00 57.56 100 ALA A N 1
ATOM 759 C CA . ALA A 1 100 ? 5.822 -28.688 -21.940 1.00 57.56 100 ALA A CA 1
ATOM 760 C C . ALA A 1 100 ? 5.567 -28.764 -23.458 1.00 57.56 100 ALA A C 1
ATOM 762 O O . ALA A 1 100 ? 6.071 -29.683 -24.105 1.00 57.56 100 ALA A O 1
ATOM 763 N N . GLU A 1 101 ? 4.864 -27.788 -24.051 1.00 57.75 101 GLU A N 1
ATOM 764 C CA . GLU A 1 101 ? 4.675 -27.742 -25.514 1.00 57.75 101 GLU A CA 1
ATOM 765 C C . GLU A 1 101 ? 6.007 -27.596 -26.271 1.00 57.75 101 GLU A C 1
ATOM 767 O O . GLU A 1 101 ? 6.209 -28.242 -27.301 1.00 57.75 101 GLU A O 1
ATOM 772 N N . ALA A 1 102 ? 6.947 -26.803 -25.743 1.00 58.81 102 ALA A N 1
ATOM 773 C CA . ALA A 1 102 ? 8.254 -26.590 -26.368 1.00 58.81 102 ALA A CA 1
ATOM 774 C C . ALA A 1 102 ? 9.122 -27.864 -26.435 1.00 58.81 102 ALA A C 1
ATOM 776 O O . ALA A 1 102 ? 9.894 -28.027 -27.379 1.00 58.81 102 ALA A O 1
ATOM 777 N N . LEU A 1 103 ? 8.989 -28.773 -25.462 1.00 57.53 103 LEU A N 1
ATOM 778 C CA . LEU A 1 103 ? 9.667 -30.074 -25.478 1.00 57.53 103 LEU A CA 1
ATOM 779 C C . LEU A 1 103 ? 9.038 -31.034 -26.494 1.00 57.53 103 LEU A C 1
ATOM 781 O O . LEU A 1 103 ? 9.760 -31.703 -27.227 1.00 57.53 103 LEU A O 1
ATOM 785 N N . TRP A 1 104 ? 7.706 -31.066 -26.588 1.00 57.00 104 TRP A N 1
ATOM 786 C CA . TRP A 1 104 ? 7.009 -32.000 -27.478 1.00 57.00 104 TRP A CA 1
ATOM 787 C C . TRP A 1 104 ? 7.168 -31.640 -28.964 1.00 57.00 104 TRP A C 1
ATOM 789 O O . TRP A 1 104 ? 7.235 -32.525 -29.813 1.00 57.00 104 TRP A O 1
ATOM 799 N N . ALA A 1 105 ? 7.316 -30.349 -29.278 1.00 56.97 105 ALA A N 1
ATOM 800 C CA . ALA A 1 105 ? 7.649 -29.889 -30.626 1.00 56.97 105 ALA A CA 1
ATOM 801 C C . ALA A 1 105 ? 9.067 -30.299 -31.078 1.00 56.97 105 ALA A C 1
ATOM 803 O O . ALA A 1 105 ? 9.286 -30.495 -32.269 1.00 56.97 105 ALA A O 1
ATOM 804 N N . ALA A 1 106 ? 10.021 -30.451 -30.151 1.00 56.38 106 ALA A N 1
ATOM 805 C CA . ALA A 1 106 ? 11.413 -30.780 -30.472 1.00 56.38 106 ALA A CA 1
ATOM 806 C C . ALA A 1 106 ? 11.652 -32.277 -30.760 1.00 56.38 106 ALA A C 1
ATOM 808 O O . ALA A 1 106 ? 12.626 -32.622 -31.425 1.00 56.38 106 ALA A O 1
ATOM 809 N N . GLU A 1 107 ? 10.777 -33.169 -30.286 1.00 53.62 107 GLU A N 1
ATOM 810 C CA . GLU A 1 107 ? 10.889 -34.621 -30.519 1.00 53.62 107 GLU A CA 1
ATOM 811 C C . GLU A 1 107 ? 10.266 -35.079 -31.855 1.00 53.62 107 GLU A C 1
ATOM 813 O O . GLU A 1 107 ? 10.436 -36.232 -32.251 1.00 53.62 107 GLU A O 1
ATOM 818 N N . ALA A 1 108 ? 9.573 -34.192 -32.580 1.00 52.88 108 ALA A N 1
ATOM 819 C CA . ALA A 1 108 ? 8.852 -34.526 -33.812 1.00 52.88 108 ALA A CA 1
ATOM 820 C C . ALA A 1 108 ? 9.718 -34.550 -35.095 1.00 52.88 108 ALA A C 1
ATOM 822 O O . ALA A 1 108 ? 9.265 -35.068 -36.114 1.00 52.88 108 ALA A O 1
ATOM 823 N N . ASP A 1 109 ? 10.949 -34.024 -35.058 1.00 47.00 109 ASP A N 1
ATOM 824 C CA . ASP A 1 109 ? 11.812 -33.831 -36.241 1.00 47.00 109 ASP A CA 1
ATOM 825 C C . ASP A 1 109 ? 12.888 -34.930 -36.451 1.00 47.00 109 ASP A C 1
ATOM 827 O O . ASP A 1 109 ? 13.740 -34.795 -37.330 1.00 47.00 109 ASP A O 1
ATOM 831 N N . PHE A 1 110 ? 12.880 -36.032 -35.681 1.00 48.12 110 PHE A N 1
ATOM 832 C CA . PHE A 1 110 ? 13.924 -37.080 -35.746 1.00 48.12 110 PHE A CA 1
ATOM 833 C C . PHE A 1 110 ? 13.482 -38.441 -36.334 1.00 48.12 110 PHE A C 1
ATOM 835 O O . PHE A 1 110 ? 14.107 -39.460 -36.050 1.00 48.12 110 PHE A O 1
ATOM 842 N N . ASP A 1 111 ? 12.450 -38.498 -37.185 1.00 48.34 111 ASP A N 1
ATOM 843 C CA . ASP A 1 111 ? 12.120 -39.727 -37.940 1.00 48.34 111 ASP A CA 1
ATOM 844 C C . ASP A 1 111 ? 12.018 -39.495 -39.456 1.00 48.34 111 ASP A C 1
ATOM 846 O O . ASP A 1 111 ? 10.945 -39.476 -40.059 1.00 48.34 111 ASP A O 1
ATOM 850 N N . ALA A 1 112 ? 13.184 -39.311 -40.085 1.00 43.47 112 ALA A N 1
ATOM 851 C CA . ALA A 1 112 ? 13.330 -39.283 -41.538 1.00 43.47 112 ALA A CA 1
ATOM 852 C C . ALA A 1 112 ? 14.628 -39.972 -42.006 1.00 43.47 112 ALA A C 1
ATOM 854 O O . ALA A 1 112 ? 15.554 -39.335 -42.496 1.00 43.47 112 ALA A O 1
ATOM 855 N N . GLY A 1 113 ? 14.655 -41.305 -41.902 1.00 37.28 113 GLY A N 1
ATOM 856 C CA . GLY A 1 113 ? 15.310 -42.176 -42.891 1.00 37.28 113 GLY A CA 1
ATOM 857 C C . GLY A 1 113 ? 16.840 -42.123 -43.025 1.00 37.28 113 GLY A C 1
ATOM 858 O O . GLY A 1 113 ? 17.391 -41.432 -43.877 1.00 37.28 113 GLY A O 1
ATOM 859 N N . ASN A 1 114 ? 17.524 -43.021 -42.315 1.00 40.47 114 ASN A N 1
ATOM 860 C CA . ASN A 1 114 ? 18.886 -43.441 -42.656 1.00 40.47 114 ASN A CA 1
ATOM 861 C C . ASN A 1 114 ? 18.918 -44.226 -43.987 1.00 40.47 114 ASN A C 1
ATOM 863 O O . ASN A 1 114 ? 18.380 -45.336 -44.031 1.00 40.47 114 ASN A O 1
ATOM 867 N N . SER A 1 115 ? 19.656 -43.750 -45.001 1.00 37.00 115 SER A N 1
ATOM 868 C CA . SER A 1 115 ? 20.297 -44.640 -45.990 1.00 37.00 115 SER A CA 1
ATOM 869 C C . SER A 1 115 ? 21.408 -43.996 -46.840 1.00 37.00 115 SER A C 1
ATOM 871 O O . SER A 1 115 ? 21.146 -43.077 -47.611 1.00 37.00 115 SER A O 1
ATOM 873 N N . MET A 1 116 ? 22.561 -44.674 -46.827 1.00 38.03 116 MET A N 1
ATOM 874 C CA . MET A 1 116 ? 23.592 -44.780 -47.874 1.00 38.03 116 MET A CA 1
ATOM 875 C C . MET A 1 116 ? 24.684 -43.702 -48.015 1.00 38.03 116 MET A C 1
ATOM 877 O O . MET A 1 116 ? 24.461 -42.500 -47.939 1.00 38.03 116 MET A O 1
ATOM 881 N N . GLU A 1 117 ? 25.893 -44.221 -48.228 1.00 48.44 117 GLU A N 1
ATOM 882 C CA . GLU A 1 117 ? 27.204 -43.570 -48.229 1.00 48.44 117 GLU A CA 1
ATOM 883 C C . GLU A 1 117 ? 27.624 -43.155 -49.652 1.00 48.44 117 GLU A C 1
ATOM 885 O O . GLU A 1 117 ? 27.371 -43.915 -50.583 1.00 48.44 117 GLU A O 1
ATOM 890 N N . GLU A 1 118 ? 28.373 -42.054 -49.820 1.00 39.59 118 GLU A N 1
ATOM 891 C CA . GLU A 1 118 ? 29.463 -42.002 -50.815 1.00 39.59 118 GLU A CA 1
ATOM 892 C C . GLU A 1 118 ? 30.546 -40.968 -50.425 1.00 39.59 118 GLU A C 1
ATOM 894 O O . GLU A 1 118 ? 30.264 -39.936 -49.816 1.00 39.59 118 GLU A O 1
ATOM 899 N N . MET A 1 119 ? 31.805 -41.291 -50.733 1.00 40.50 119 MET A N 1
ATOM 900 C CA . MET A 1 119 ? 33.029 -40.523 -50.434 1.00 40.50 119 MET A CA 1
ATOM 901 C C . MET A 1 119 ? 33.129 -39.194 -51.207 1.00 40.50 119 MET A C 1
ATOM 903 O O . MET A 1 119 ? 32.649 -39.151 -52.331 1.00 40.50 119 MET A O 1
ATOM 907 N N . VAL A 1 120 ? 33.912 -38.215 -50.707 1.00 37.88 120 VAL A N 1
ATOM 908 C CA . VAL A 1 120 ? 35.181 -37.752 -51.346 1.00 37.88 120 VAL A CA 1
ATOM 909 C C . VAL A 1 120 ? 36.135 -37.125 -50.298 1.00 37.88 120 VAL A C 1
ATOM 911 O O . VAL A 1 120 ? 35.713 -36.303 -49.492 1.00 37.88 120 VAL A O 1
ATOM 914 N N . GLU A 1 121 ? 37.414 -37.518 -50.351 1.00 36.50 121 GLU A N 1
ATOM 915 C CA . GLU A 1 121 ? 38.655 -36.907 -49.825 1.00 36.50 121 GLU A CA 1
ATOM 916 C C . GLU A 1 121 ? 38.654 -35.533 -49.105 1.00 36.50 121 GLU A C 1
ATOM 918 O O . GLU A 1 121 ? 38.177 -34.519 -49.614 1.00 36.50 121 GLU A O 1
ATOM 923 N N . ALA A 1 122 ? 39.433 -35.462 -48.015 1.00 45.44 122 ALA A N 1
ATOM 924 C CA . ALA A 1 122 ? 40.111 -34.234 -47.572 1.00 45.44 122 ALA A CA 1
ATOM 925 C C . ALA A 1 122 ? 41.435 -34.037 -48.349 1.00 45.44 122 ALA A C 1
ATOM 927 O O . ALA A 1 122 ? 42.023 -35.023 -48.802 1.00 45.44 122 ALA A O 1
ATOM 928 N N . PRO A 1 123 ? 41.980 -32.806 -48.439 1.00 45.88 123 PRO A N 1
ATOM 929 C CA . PRO A 1 123 ? 43.101 -32.532 -47.533 1.00 45.88 123 PRO A CA 1
ATOM 930 C C . PRO A 1 123 ? 43.235 -31.089 -47.002 1.00 45.88 123 PRO A C 1
ATOM 932 O O . PRO A 1 123 ? 42.751 -30.112 -47.562 1.00 45.88 123 PRO A O 1
ATOM 935 N N . V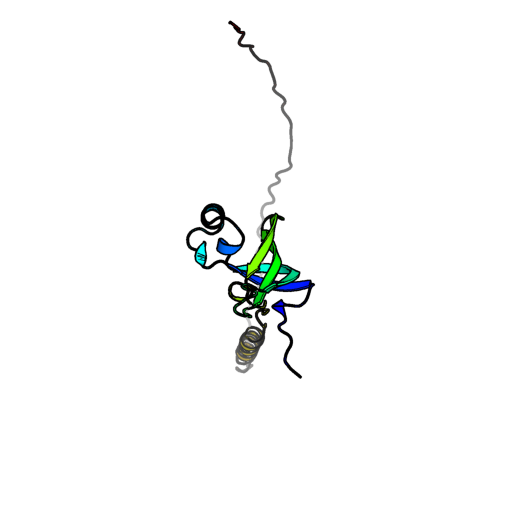AL A 1 124 ? 43.992 -31.029 -45.904 1.00 44.72 124 VAL A N 1
ATOM 936 C CA . VAL A 1 124 ? 44.612 -29.895 -45.196 1.00 44.72 124 VAL A CA 1
ATOM 937 C C . VAL A 1 124 ? 44.990 -28.677 -46.060 1.00 44.72 124 VAL A C 1
ATOM 939 O O . VAL A 1 124 ? 45.695 -28.816 -47.058 1.00 44.72 124 VAL A O 1
ATOM 942 N N . ALA A 1 125 ? 44.681 -27.475 -45.556 1.00 41.75 125 ALA A N 1
ATOM 943 C CA . ALA A 1 125 ? 45.443 -26.256 -45.838 1.00 41.75 125 ALA A CA 1
ATOM 944 C C . ALA A 1 125 ? 45.587 -25.396 -44.564 1.00 41.75 125 ALA A C 1
ATOM 946 O O . ALA A 1 125 ? 44.607 -25.020 -43.926 1.00 41.75 125 ALA A O 1
ATOM 947 N N . GLU A 1 126 ? 46.837 -25.128 -44.202 1.00 45.81 126 GLU A N 1
ATOM 948 C CA . GLU A 1 126 ? 47.320 -24.384 -43.035 1.00 45.81 126 GLU A CA 1
ATOM 949 C C . GLU A 1 126 ? 47.508 -22.894 -43.369 1.00 45.81 126 GLU A C 1
ATOM 951 O O . GLU A 1 126 ? 48.215 -22.586 -44.324 1.00 45.81 126 GLU A O 1
ATOM 956 N N . MET A 1 127 ? 46.931 -21.988 -42.565 1.00 49.41 127 MET A N 1
ATOM 957 C CA . MET A 1 127 ? 47.271 -20.552 -42.442 1.00 49.41 127 MET A CA 1
ATOM 958 C C . MET A 1 127 ? 46.830 -20.124 -41.012 1.00 49.41 127 MET A C 1
ATOM 960 O O . MET A 1 127 ? 45.667 -20.343 -40.684 1.00 49.41 127 MET A O 1
ATOM 964 N N . VAL A 1 128 ? 47.643 -19.674 -40.035 1.00 38.06 128 VAL A N 1
ATOM 965 C CA . VAL A 1 128 ? 48.739 -18.667 -40.025 1.00 38.06 128 VAL A CA 1
ATOM 966 C C . VAL A 1 128 ? 48.196 -17.323 -40.536 1.00 38.06 128 VAL A C 1
ATOM 968 O O . VAL A 1 128 ? 47.766 -17.260 -41.678 1.00 38.06 128 VAL A O 1
ATOM 971 N N . GLU A 1 129 ? 48.115 -16.205 -39.812 1.00 38.84 129 GLU A N 1
ATOM 972 C CA . GLU A 1 129 ? 48.590 -15.747 -38.486 1.00 38.84 129 GLU A CA 1
ATOM 973 C C . GLU A 1 129 ? 47.573 -14.659 -37.987 1.00 38.84 129 GLU A C 1
ATOM 975 O O . GLU A 1 129 ? 46.568 -14.449 -38.664 1.00 38.84 129 GLU A O 1
ATOM 980 N N . THR A 1 130 ? 47.651 -13.929 -36.862 1.00 43.88 130 THR A N 1
ATOM 981 C CA . THR A 1 130 ? 48.686 -13.626 -35.843 1.00 43.88 130 THR A CA 1
ATOM 982 C C . THR A 1 130 ? 48.085 -13.567 -34.418 1.00 43.88 130 THR A C 1
ATOM 984 O O . THR A 1 130 ? 46.879 -13.409 -34.238 1.00 43.88 130 THR A O 1
ATOM 987 N N . LEU A 1 131 ? 48.948 -13.605 -33.391 1.00 43.06 131 LEU A N 1
ATOM 988 C CA . LEU A 1 131 ? 48.730 -12.935 -32.096 1.00 43.06 131 LEU A CA 1
ATOM 989 C C . LEU A 1 131 ? 49.161 -11.461 -32.209 1.00 43.06 131 LEU A C 1
ATOM 991 O O . LEU A 1 131 ? 50.155 -11.169 -32.871 1.00 43.06 131 LEU A O 1
ATOM 995 N N . ALA A 1 132 ? 48.463 -10.549 -31.532 1.00 48.75 132 ALA A N 1
ATOM 996 C CA . ALA A 1 132 ? 48.946 -9.189 -31.306 1.00 48.75 132 ALA A CA 1
ATOM 997 C C . ALA A 1 132 ? 48.733 -8.814 -29.837 1.00 48.75 132 ALA A C 1
ATOM 999 O O . ALA A 1 132 ? 47.604 -8.593 -29.394 1.00 48.75 132 ALA A O 1
ATOM 1000 N N . ASP A 1 133 ? 49.834 -8.786 -29.096 1.00 42.69 133 ASP A N 1
ATOM 1001 C CA . ASP A 1 133 ? 49.901 -8.389 -27.697 1.00 42.69 133 ASP A CA 1
ATOM 1002 C C . ASP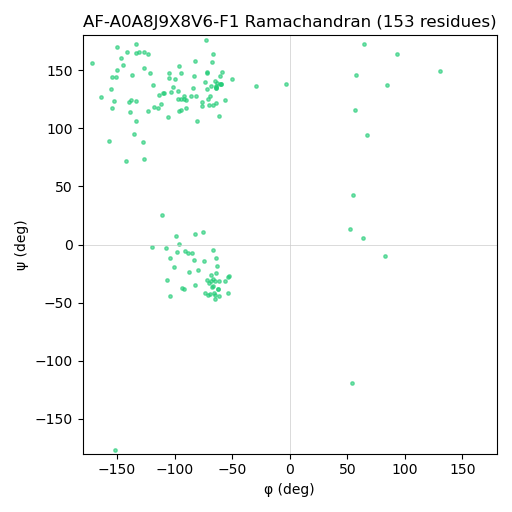 A 1 133 ? 49.447 -6.939 -27.491 1.00 42.69 133 ASP A C 1
ATOM 1004 O O . ASP A 1 133 ? 49.850 -6.028 -28.217 1.00 42.69 133 ASP A O 1
ATOM 1008 N N . ILE A 1 134 ? 48.668 -6.716 -26.432 1.00 47.16 134 ILE A N 1
ATOM 1009 C CA . ILE A 1 134 ? 48.606 -5.427 -25.738 1.00 47.16 134 ILE A CA 1
ATOM 1010 C C . ILE A 1 134 ? 48.856 -5.734 -24.261 1.00 47.16 134 ILE A C 1
ATOM 1012 O O . ILE A 1 134 ? 47.930 -6.004 -23.495 1.00 47.16 134 ILE A O 1
ATOM 1016 N N . GLU A 1 135 ? 50.134 -5.741 -23.882 1.00 49.50 135 GLU A N 1
ATOM 1017 C CA . GLU A 1 135 ? 50.525 -5.633 -22.477 1.00 49.50 135 GLU A CA 1
ATOM 1018 C C . GLU A 1 135 ? 50.271 -4.196 -21.970 1.00 49.50 135 GLU A C 1
ATOM 1020 O O . GLU A 1 135 ? 50.367 -3.240 -22.748 1.00 49.50 135 GLU A O 1
ATOM 1025 N N . PRO A 1 136 ? 49.922 -4.018 -20.683 1.00 52.28 136 PRO A N 1
ATOM 1026 C CA . PRO A 1 136 ? 49.672 -2.708 -20.094 1.00 52.28 136 PRO A CA 1
ATOM 1027 C C . PRO A 1 136 ? 50.938 -2.115 -19.456 1.00 52.28 136 PRO A C 1
ATOM 1029 O O . PRO A 1 136 ? 51.508 -2.723 -18.560 1.00 52.28 136 PRO A O 1
ATOM 1032 N N . ASP A 1 137 ? 51.316 -0.901 -19.857 1.00 36.12 137 ASP A N 1
ATOM 1033 C CA . ASP A 1 137 ? 52.290 -0.019 -19.187 1.00 36.12 137 ASP A CA 1
ATOM 1034 C C . ASP A 1 137 ? 52.251 1.364 -19.889 1.00 36.12 137 ASP A C 1
ATOM 1036 O O . ASP A 1 137 ? 51.838 1.448 -21.044 1.00 36.12 137 ASP A O 1
ATOM 1040 N N . THR A 1 138 ? 52.623 2.512 -19.309 1.00 45.06 138 THR A N 1
ATOM 1041 C CA . THR A 1 138 ? 53.128 2.842 -17.960 1.00 45.06 138 THR A CA 1
ATOM 1042 C C . THR A 1 138 ? 52.712 4.282 -17.582 1.00 45.06 138 THR A C 1
ATOM 1044 O O . THR A 1 138 ? 52.245 5.059 -18.4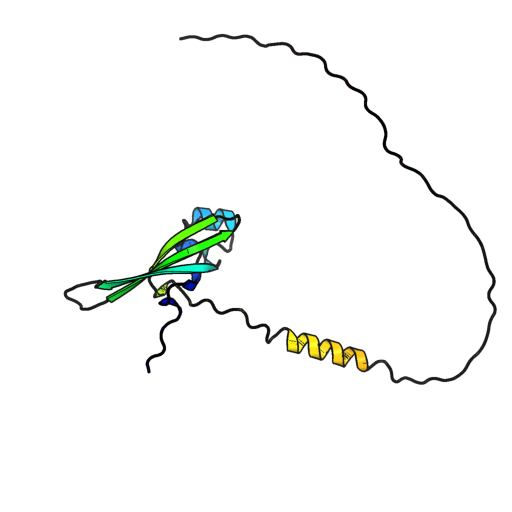14 1.00 45.06 138 THR A O 1
ATOM 1047 N N . LEU A 1 139 ? 52.928 4.645 -16.313 1.00 46.22 139 LEU A N 1
ATOM 1048 C CA . LEU A 1 139 ? 52.804 5.994 -15.736 1.00 46.22 139 LEU A CA 1
ATOM 1049 C C . LEU A 1 139 ? 53.541 7.108 -16.510 1.00 46.22 139 LEU A C 1
ATOM 1051 O O . LEU A 1 139 ? 54.707 6.939 -16.863 1.00 46.22 139 LEU A O 1
ATOM 1055 N N . VAL A 1 140 ? 52.934 8.302 -16.575 1.00 48.91 140 VAL A N 1
ATOM 1056 C CA . VAL A 1 140 ? 53.657 9.590 -16.530 1.00 48.91 140 VAL A CA 1
ATOM 1057 C C . VAL A 1 140 ? 52.882 10.569 -15.640 1.00 48.91 140 VAL A C 1
ATOM 1059 O O . VAL A 1 140 ? 51.775 10.984 -15.981 1.00 48.91 140 VAL A O 1
ATOM 1062 N N . ASP A 1 141 ? 53.479 10.944 -14.509 1.00 46.31 141 ASP A N 1
ATOM 1063 C CA . ASP A 1 141 ? 53.040 12.049 -13.650 1.00 46.31 141 ASP A CA 1
AT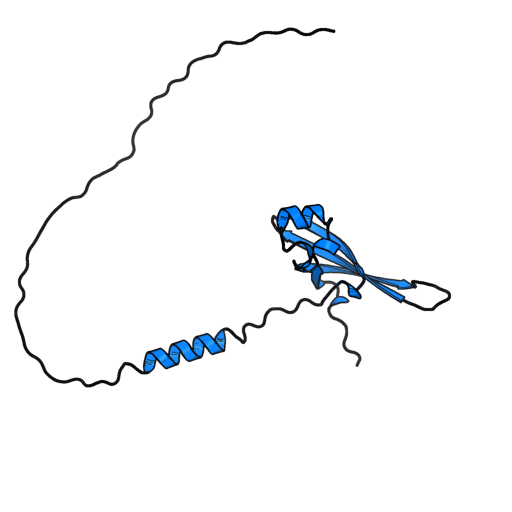OM 1064 C C . ASP A 1 141 ? 53.129 13.401 -14.367 1.00 46.31 141 ASP A C 1
ATOM 1066 O O . ASP A 1 141 ? 54.149 13.703 -14.988 1.00 46.31 141 ASP A O 1
ATOM 1070 N N . THR A 1 142 ? 52.129 14.274 -14.191 1.00 47.88 142 THR A N 1
ATOM 1071 C CA . THR A 1 142 ? 52.319 15.738 -14.255 1.00 47.88 142 THR A CA 1
ATOM 1072 C C . THR A 1 142 ? 51.213 16.477 -13.481 1.00 47.88 142 THR A C 1
ATOM 1074 O O . THR A 1 142 ? 50.206 16.889 -14.054 1.00 47.88 142 THR A O 1
ATOM 1077 N N . GLU A 1 143 ? 51.423 16.714 -12.183 1.00 51.31 143 GLU A N 1
ATOM 1078 C CA . GLU A 1 143 ? 51.054 18.019 -11.600 1.00 51.31 143 GLU A CA 1
ATOM 1079 C C . GLU A 1 143 ? 52.076 19.061 -12.120 1.00 51.31 143 GLU A C 1
ATOM 1081 O O . GLU A 1 143 ? 53.221 18.682 -12.397 1.00 51.31 143 GLU A O 1
ATOM 1086 N N . PRO A 1 144 ? 51.708 20.346 -12.314 1.00 49.78 144 PRO A N 1
ATOM 1087 C CA . PRO A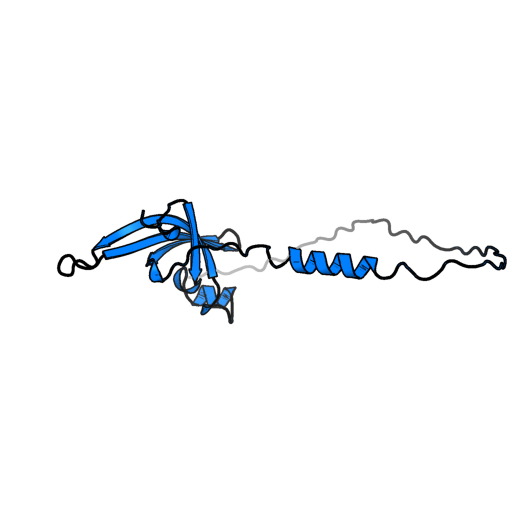 1 144 ? 51.789 21.255 -11.165 1.00 49.78 144 PRO A CA 1
ATOM 1088 C C . PRO A 1 144 ? 50.775 22.420 -11.121 1.00 49.78 144 PRO A C 1
ATOM 1090 O O . PRO A 1 144 ? 50.412 23.011 -12.133 1.00 49.78 144 PRO A O 1
ATOM 1093 N N . ASP A 1 145 ? 50.461 22.791 -9.879 1.00 38.91 145 ASP A N 1
ATOM 1094 C CA . ASP A 1 145 ? 50.262 24.141 -9.331 1.00 38.91 145 ASP A CA 1
ATOM 1095 C C . ASP A 1 145 ? 49.225 25.157 -9.862 1.00 38.91 145 ASP A C 1
ATOM 1097 O O . ASP A 1 145 ? 48.893 25.311 -11.033 1.00 38.91 145 ASP A O 1
ATOM 1101 N N . THR A 1 146 ? 48.740 25.903 -8.866 1.00 49.41 146 THR A N 1
ATOM 1102 C CA . THR A 1 146 ? 47.668 26.911 -8.886 1.00 49.41 146 THR A CA 1
ATOM 1103 C C . THR A 1 146 ? 48.048 28.237 -9.577 1.00 49.41 146 THR A C 1
ATOM 1105 O O . THR A 1 146 ? 49.207 28.473 -9.924 1.00 49.41 146 THR A O 1
ATOM 1108 N N . PRO A 1 147 ? 47.086 29.170 -9.705 1.00 48.12 147 PRO A N 1
ATOM 1109 C CA . PRO A 1 147 ? 47.127 30.244 -8.707 1.00 48.12 147 PRO A CA 1
ATOM 1110 C C . PRO A 1 147 ? 45.812 30.474 -7.949 1.00 48.12 147 PRO A C 1
ATOM 1112 O O . PRO A 1 147 ? 44.709 30.250 -8.443 1.00 48.12 147 PRO A O 1
ATOM 1115 N N . VAL A 1 148 ? 45.987 30.961 -6.723 1.00 54.81 148 VAL A N 1
ATOM 1116 C CA . VAL A 1 148 ? 44.964 31.502 -5.823 1.00 54.81 148 VAL A CA 1
ATOM 1117 C C . VAL A 1 148 ? 44.322 32.762 -6.417 1.00 54.81 148 VAL A C 1
ATOM 1119 O O . VAL A 1 148 ? 45.046 33.669 -6.823 1.00 54.81 148 VAL A O 1
ATOM 1122 N N . ASP A 1 149 ? 42.991 32.861 -6.349 1.00 48.59 149 ASP A N 1
ATOM 1123 C CA . ASP A 1 149 ? 42.267 34.139 -6.400 1.00 48.59 149 ASP A CA 1
ATOM 1124 C C . ASP A 1 149 ? 41.807 34.529 -4.986 1.00 48.59 149 ASP A C 1
ATOM 1126 O O . ASP A 1 149 ? 41.239 33.718 -4.249 1.00 48.59 149 ASP A O 1
ATOM 1130 N N . THR A 1 150 ? 42.079 35.779 -4.607 1.00 51.44 150 THR A N 1
ATOM 1131 C CA . THR A 1 150 ? 41.998 36.287 -3.229 1.00 51.44 150 THR A CA 1
ATOM 1132 C C . THR A 1 150 ? 40.950 37.396 -3.104 1.00 51.44 150 THR A C 1
ATOM 1134 O O . THR A 1 150 ? 41.156 38.478 -3.645 1.00 51.44 150 THR A O 1
ATOM 1137 N N . GLU A 1 151 ? 39.924 37.152 -2.270 1.00 50.88 151 GLU A N 1
ATOM 1138 C CA . GLU A 1 151 ? 39.161 38.171 -1.505 1.00 50.88 151 GLU A CA 1
ATOM 1139 C C . GLU A 1 151 ? 38.312 39.220 -2.289 1.00 50.88 151 GLU A C 1
ATOM 1141 O O . GLU A 1 151 ? 38.349 39.243 -3.519 1.00 50.88 151 GLU A O 1
ATOM 1146 N N . PRO A 1 152 ? 37.483 40.076 -1.626 1.00 61.50 152 PRO A N 1
ATOM 1147 C CA . PRO A 1 152 ? 37.361 40.308 -0.179 1.00 61.50 152 PRO A CA 1
ATOM 1148 C C . PRO A 1 152 ? 35.969 40.182 0.463 1.00 61.50 152 PRO A C 1
ATOM 1150 O O . PRO A 1 152 ? 34.918 40.202 -0.176 1.00 61.50 152 PRO A O 1
ATOM 1153 N N . ASP A 1 153 ? 36.040 40.111 1.791 1.00 51.88 153 ASP A N 1
ATOM 1154 C CA . ASP A 1 153 ? 34.980 40.284 2.787 1.00 51.88 153 ASP A CA 1
ATOM 1155 C C . ASP A 1 153 ? 34.429 41.735 2.828 1.00 51.88 153 ASP A C 1
ATOM 1157 O O . ASP A 1 153 ? 35.108 42.652 2.352 1.00 51.88 153 ASP A O 1
ATOM 1161 N N . SER A 1 154 ? 33.254 41.942 3.452 1.00 57.19 154 SER A N 1
ATOM 1162 C CA . SER A 1 154 ? 32.619 43.202 3.949 1.00 57.19 154 SER A CA 1
ATOM 1163 C C . SER A 1 154 ? 31.148 43.392 3.515 1.00 57.19 154 SER A C 1
ATOM 1165 O O . SER A 1 154 ? 30.829 43.151 2.348 1.00 57.19 154 SER A O 1
ATOM 1167 N N . PRO A 1 155 ? 30.296 44.061 4.326 1.00 62.28 155 PRO A N 1
ATOM 1168 C CA . PRO A 1 155 ? 30.292 44.177 5.793 1.00 62.28 155 PRO A CA 1
ATOM 1169 C C . PRO A 1 155 ? 28.970 43.719 6.461 1.00 62.28 155 PRO A C 1
ATOM 1171 O O . PRO A 1 155 ? 27.938 43.592 5.763 1.00 62.28 155 PRO A O 1
#

Mean predicted aligned error: 19.05 Å

Radius of gyration: 33.91 Å; Cα contacts (8 Å, |Δi|>4): 178; chains: 1; bounding box: 78×89×70 Å